Protein AF-A0A2V5UUD9-F1 (afdb_monomer)

Solvent-accessible surface area (backbone atoms only — not comparable to full-atom values): 7765 Å² total; per-residue (Å²): 144,68,79,70,64,67,64,52,54,58,53,52,50,52,50,50,50,51,51,50,49,52,50,49,50,51,52,44,56,72,36,99,51,18,66,53,59,73,68,48,59,92,61,60,70,68,54,58,55,48,51,50,45,51,51,64,23,70,75,28,73,69,25,36,53,48,32,57,68,30,91,57,44,55,66,52,57,68,30,68,61,49,42,54,48,62,72,29,66,66,55,44,49,33,59,75,68,65,37,58,74,58,50,72,68,32,65,71,50,48,54,43,62,67,30,68,71,50,44,56,51,54,72,70,46,59,61,67,60,32,46,50,61,21,67,53,131

Radius of gyration: 23.55 Å; Cα contacts (8 Å, |Δi|>4): 72; chains: 1; bounding box: 34×43×68 Å

Mean predicted aligned error: 14.69 Å

Secondary structure (DSSP, 8-state):
--SSHHHHHHHHHHHHHHHHHHHHHHHHHHSTTHHHHHH--SS-HHHHHHHHHHHHHHT-HHHHHHHHTSTTHHHHHTSHHHHHHHS-HHHHHHHHTT-HHHHHH-HHHHHHHT-HHHHHHHHHS-HHHHHHHHH--

Structure (mmCIF, N/CA/C/O backbone):
data_AF-A0A2V5UUD9-F1
#
_entry.id   AF-A0A2V5UUD9-F1
#
loop_
_atom_site.group_PDB
_atom_site.id
_atom_site.type_symbol
_atom_site.label_atom_id
_atom_site.label_alt_id
_atom_site.label_comp_id
_atom_site.label_asym_id
_atom_site.label_entity_id
_atom_site.label_seq_id
_atom_site.pdbx_PDB_ins_code
_atom_site.Cartn_x
_atom_site.Cartn_y
_atom_site.Cartn_z
_atom_site.occupancy
_atom_site.B_iso_or_equiv
_atom_site.auth_seq_id
_atom_site.auth_comp_id
_atom_site.auth_asym_id
_atom_site.auth_atom_id
_atom_site.pdbx_PDB_model_num
ATOM 1 N N . ASP A 1 1 ? -14.483 -19.198 51.954 1.00 47.72 1 ASP A N 1
ATOM 2 C CA . ASP A 1 1 ? -14.578 -17.732 51.851 1.00 47.72 1 ASP A CA 1
ATOM 3 C C . ASP A 1 1 ? -13.306 -17.096 51.256 1.00 47.72 1 ASP A C 1
ATOM 5 O O . ASP A 1 1 ? -12.640 -16.298 51.892 1.00 47.72 1 ASP A O 1
ATOM 9 N N . VAL A 1 2 ? -12.887 -17.499 50.045 1.00 45.41 2 VAL A N 1
ATOM 10 C CA . VAL A 1 2 ? -11.625 -16.998 49.427 1.00 45.41 2 VAL A CA 1
ATOM 11 C C . VAL A 1 2 ? -11.816 -16.565 47.966 1.00 45.41 2 VAL A C 1
ATOM 13 O O . VAL A 1 2 ? -11.040 -15.777 47.439 1.00 45.41 2 VAL A O 1
ATOM 16 N N . ARG A 1 3 ? -12.904 -16.994 47.310 1.00 43.34 3 ARG A N 1
ATOM 17 C CA . ARG A 1 3 ? -13.204 -16.645 45.909 1.00 43.34 3 ARG A CA 1
ATOM 18 C C . ARG A 1 3 ? -13.810 -15.250 45.717 1.00 43.34 3 ARG A C 1
ATOM 20 O O . ARG A 1 3 ? -13.819 -14.761 44.597 1.00 43.34 3 ARG A O 1
ATOM 27 N N . GLN A 1 4 ? -14.278 -14.600 46.782 1.00 45.84 4 GLN A N 1
ATOM 28 C CA . GLN A 1 4 ? -14.948 -13.297 46.687 1.00 45.84 4 GLN A CA 1
ATOM 29 C C . GLN A 1 4 ? -13.969 -12.108 46.737 1.00 45.84 4 GLN A C 1
ATOM 31 O O . GLN A 1 4 ? -14.280 -11.041 46.224 1.00 45.84 4 GLN A O 1
ATOM 36 N N . ARG A 1 5 ? -12.748 -12.299 47.263 1.00 45.50 5 ARG A N 1
ATOM 37 C CA . ARG A 1 5 ? -11.720 -11.240 47.346 1.00 45.50 5 ARG A CA 1
ATOM 38 C C . ARG A 1 5 ? -11.002 -10.945 46.022 1.00 45.50 5 ARG A C 1
ATOM 40 O O . ARG A 1 5 ? -10.507 -9.840 45.851 1.00 45.50 5 ARG A O 1
ATOM 47 N N . TYR A 1 6 ? -10.976 -11.885 45.075 1.00 43.62 6 TYR A N 1
ATOM 48 C CA . TYR A 1 6 ? -10.268 -11.706 43.796 1.00 43.62 6 TYR A CA 1
ATOM 49 C C . TYR A 1 6 ? -11.045 -10.879 42.757 1.00 43.62 6 TYR A C 1
ATOM 51 O O . TYR A 1 6 ? -10.433 -10.322 41.853 1.00 43.62 6 TYR A O 1
ATOM 59 N N . LEU A 1 7 ? -12.372 -10.767 42.889 1.00 44.75 7 LEU A N 1
ATOM 60 C CA . LEU A 1 7 ? -13.216 -9.993 41.966 1.00 44.75 7 LEU A CA 1
ATOM 61 C C . LEU A 1 7 ? -13.373 -8.521 42.389 1.00 44.75 7 LEU A C 1
ATOM 63 O O . LEU A 1 7 ? -13.603 -7.666 41.538 1.00 44.75 7 LEU A O 1
ATOM 67 N N . SER A 1 8 ? -13.207 -8.206 43.679 1.00 47.41 8 SER A N 1
ATOM 68 C CA . SER A 1 8 ? -13.219 -6.816 44.164 1.00 47.41 8 SER A CA 1
ATOM 69 C C . SER A 1 8 ? -11.925 -6.065 43.834 1.00 47.41 8 SER A C 1
ATOM 71 O O . SER A 1 8 ? -11.994 -4.893 43.472 1.00 47.41 8 SER A O 1
ATOM 73 N N . GLY A 1 9 ? -10.766 -6.738 43.867 1.00 51.31 9 GLY A N 1
ATOM 74 C CA . GLY A 1 9 ? -9.467 -6.107 43.597 1.00 51.31 9 GLY A CA 1
ATOM 75 C C . GLY A 1 9 ? -9.339 -5.537 42.180 1.00 51.31 9 GLY A C 1
ATOM 76 O O . GLY A 1 9 ? -8.910 -4.401 42.015 1.00 51.31 9 GLY A O 1
ATOM 77 N N . SER A 1 10 ? -9.808 -6.259 41.153 1.00 55.56 10 SER A N 1
ATOM 78 C CA . SER A 1 10 ? -9.714 -5.779 39.765 1.00 55.56 10 SER A CA 1
ATOM 79 C C . SER A 1 10 ? -10.666 -4.617 39.465 1.00 55.56 10 SER A C 1
ATOM 81 O O . SER A 1 10 ? -10.378 -3.789 38.601 1.00 55.56 10 SER A O 1
ATOM 83 N N . SER A 1 11 ? -11.811 -4.549 40.154 1.00 58.62 11 SER A N 1
ATOM 84 C CA . SER A 1 11 ? -12.787 -3.465 39.994 1.00 58.62 11 SER A CA 1
ATOM 85 C C . SER A 1 11 ? -12.321 -2.183 40.681 1.00 58.62 11 SER A C 1
ATOM 87 O O . SER A 1 11 ? -12.501 -1.100 40.127 1.00 58.62 11 SER A O 1
ATOM 89 N N . GLU A 1 12 ? -11.706 -2.290 41.860 1.00 62.62 12 GLU A N 1
ATOM 90 C CA . GLU A 1 12 ? -11.114 -1.150 42.568 1.00 62.62 12 GLU A CA 1
ATOM 91 C C . GLU A 1 12 ? -9.872 -0.617 41.844 1.00 62.62 12 GLU A C 1
ATOM 93 O O . GLU A 1 12 ? -9.734 0.596 41.695 1.00 62.62 12 GLU A O 1
ATOM 98 N N . GLU A 1 13 ? -9.026 -1.493 41.291 1.00 62.84 13 GLU A N 1
ATOM 99 C CA . GLU A 1 13 ? -7.901 -1.094 40.435 1.00 62.84 13 GLU A CA 1
ATOM 100 C C . GLU A 1 13 ? -8.373 -0.441 39.132 1.00 62.84 13 GLU A C 1
ATOM 102 O O . GLU A 1 13 ? -7.856 0.604 38.746 1.00 62.84 13 GLU A O 1
ATOM 107 N N . SER A 1 14 ? -9.404 -0.982 38.476 1.00 64.69 14 SER A N 1
ATOM 108 C CA . SER A 1 14 ? -9.984 -0.373 37.267 1.00 64.69 14 SER A CA 1
ATOM 109 C C . SER A 1 14 ? -10.627 0.986 37.558 1.00 64.69 14 SER A C 1
ATOM 111 O O . SER A 1 14 ? -10.504 1.915 36.758 1.00 64.69 14 SER A O 1
ATOM 113 N N . ALA A 1 15 ? -11.272 1.139 38.718 1.00 71.88 15 ALA A N 1
ATOM 114 C CA . ALA A 1 15 ? -11.804 2.420 39.174 1.00 71.88 15 ALA A CA 1
ATOM 115 C C . ALA A 1 15 ? -10.678 3.414 39.501 1.00 71.88 15 ALA A C 1
ATOM 117 O O . ALA A 1 15 ? -10.755 4.581 39.112 1.00 71.88 15 ALA A O 1
ATOM 118 N N . ALA A 1 16 ? -9.599 2.959 40.142 1.00 76.88 16 ALA A N 1
ATOM 119 C CA . ALA A 1 16 ? -8.416 3.768 40.419 1.00 76.88 16 ALA A CA 1
ATOM 120 C C . ALA A 1 16 ? -7.720 4.222 39.125 1.00 76.88 16 ALA A C 1
ATOM 122 O O . ALA A 1 16 ? -7.380 5.398 38.993 1.00 76.88 16 ALA A O 1
ATOM 123 N N . LEU A 1 17 ? -7.589 3.336 38.133 1.00 73.00 17 LEU A N 1
ATOM 124 C CA . LEU A 1 17 ? -7.090 3.663 36.795 1.00 73.00 17 LEU A CA 1
ATOM 125 C C . LEU A 1 17 ? -8.010 4.655 36.079 1.00 73.00 17 LEU A C 1
ATOM 127 O O . LEU A 1 17 ? -7.524 5.625 35.503 1.00 73.00 17 LEU A O 1
ATOM 131 N N . GLY A 1 18 ? -9.330 4.479 36.170 1.00 76.88 18 GLY A N 1
ATOM 132 C CA . GLY A 1 18 ? -10.309 5.427 35.633 1.00 76.88 18 GLY A CA 1
ATOM 133 C C . GLY A 1 18 ? -10.175 6.825 36.245 1.00 76.88 18 GLY A C 1
ATOM 134 O O . GLY A 1 18 ? -10.194 7.825 35.525 1.00 76.88 18 GLY A O 1
ATOM 135 N N . ILE A 1 19 ? -9.955 6.909 37.559 1.00 84.31 19 ILE A N 1
ATOM 136 C CA . ILE A 1 19 ? -9.731 8.175 38.273 1.00 84.31 19 ILE A CA 1
ATOM 137 C C . ILE A 1 19 ? -8.389 8.807 37.876 1.00 84.31 19 ILE A C 1
ATOM 139 O O . ILE A 1 19 ? -8.323 10.019 37.658 1.00 84.31 19 ILE A O 1
ATOM 143 N N . LEU A 1 20 ? -7.323 8.012 37.755 1.00 81.62 20 LEU A N 1
ATOM 144 C CA . LEU A 1 20 ? -6.008 8.485 37.314 1.00 81.62 20 LEU A CA 1
ATOM 145 C C . LEU A 1 20 ? -6.045 8.992 35.867 1.00 81.62 20 LEU A C 1
ATOM 147 O O . LEU A 1 20 ? -5.506 10.061 35.589 1.00 81.62 20 LEU A O 1
ATOM 151 N N . LEU A 1 21 ? -6.748 8.298 34.971 1.00 77.38 21 LEU A N 1
ATOM 152 C CA . LEU A 1 21 ? -6.961 8.720 33.584 1.00 77.38 21 LEU A CA 1
ATOM 153 C C . LEU A 1 21 ? -7.796 10.001 33.500 1.00 77.38 21 LEU A C 1
ATOM 155 O O . LEU A 1 21 ? -7.452 10.910 32.747 1.00 77.38 21 LEU A O 1
ATOM 159 N N . ALA A 1 22 ? -8.858 10.115 34.302 1.00 79.81 22 ALA A N 1
ATOM 160 C CA . ALA A 1 22 ? -9.670 11.328 34.366 1.00 79.81 22 ALA A CA 1
ATOM 161 C C . ALA A 1 22 ? -8.860 12.532 34.875 1.00 79.81 22 ALA A C 1
ATOM 163 O O . ALA A 1 22 ? -8.969 13.634 34.332 1.00 79.81 22 ALA A O 1
ATOM 164 N N . ARG A 1 23 ? -7.999 12.326 35.880 1.00 81.31 23 ARG A N 1
ATOM 165 C CA . ARG A 1 23 ? -7.081 13.359 36.384 1.00 81.31 23 ARG A CA 1
ATOM 166 C C . ARG A 1 23 ? -6.010 13.726 35.366 1.00 81.31 23 ARG A C 1
ATOM 168 O O . ARG A 1 23 ? -5.756 14.912 35.185 1.00 81.31 23 ARG A O 1
ATOM 175 N N . LEU A 1 24 ? -5.430 12.746 34.674 1.00 80.12 24 LEU A N 1
ATOM 176 C CA . LEU A 1 24 ? -4.450 12.981 33.615 1.00 80.12 24 LEU A CA 1
ATOM 177 C C . LEU A 1 24 ? -5.068 13.788 32.467 1.00 80.12 24 LEU A C 1
ATOM 179 O O . LEU A 1 24 ? -4.492 14.783 32.039 1.00 80.12 24 LEU A O 1
ATOM 183 N N . LYS A 1 25 ? -6.281 13.428 32.031 1.00 78.88 25 LYS A N 1
ATOM 184 C CA . LYS A 1 25 ? -7.036 14.181 31.023 1.00 78.88 25 LYS A CA 1
ATOM 185 C C . LYS A 1 25 ? -7.285 15.624 31.468 1.00 78.88 25 LYS A C 1
ATOM 187 O O . LYS A 1 25 ? -6.962 16.545 30.727 1.00 78.88 25 LYS A O 1
ATOM 192 N N . ASN A 1 26 ? -7.799 15.832 32.680 1.00 78.12 26 ASN A N 1
ATOM 193 C CA . ASN A 1 26 ? -8.032 17.180 33.209 1.00 78.12 26 ASN A CA 1
ATOM 194 C C . ASN A 1 26 ? -6.730 17.986 33.335 1.00 78.12 26 ASN A C 1
ATOM 196 O O . ASN A 1 26 ? -6.716 19.172 33.024 1.00 78.12 26 ASN A O 1
ATOM 200 N N . SER A 1 27 ? -5.627 17.351 33.736 1.00 76.50 27 SER A N 1
ATOM 201 C CA . SER A 1 27 ? -4.315 17.996 33.841 1.00 76.50 27 SER A CA 1
ATOM 202 C C . SER A 1 27 ? -3.765 18.422 32.478 1.00 76.50 27 SER A C 1
ATOM 204 O O . SER A 1 27 ? -3.221 19.520 32.362 1.00 76.50 27 SER A O 1
ATOM 206 N N . LEU A 1 28 ? -3.950 17.600 31.442 1.00 72.62 28 LEU A N 1
ATOM 207 C CA . LEU A 1 28 ? -3.556 17.941 30.077 1.00 72.62 28 LEU A CA 1
ATOM 208 C C . LEU A 1 28 ? -4.427 19.061 29.507 1.00 72.62 28 LEU A C 1
ATOM 210 O O . LEU A 1 28 ? -3.885 19.9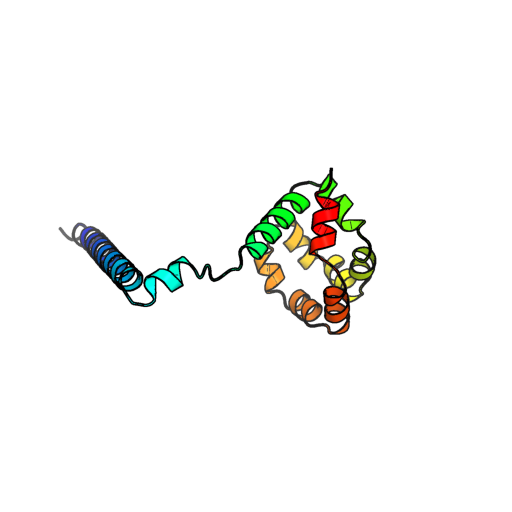93 28.929 1.00 72.62 28 LEU A O 1
ATOM 214 N N . GLU A 1 29 ? -5.748 19.013 29.701 1.00 69.38 29 GLU A N 1
ATOM 215 C CA . GLU A 1 29 ? -6.681 20.024 29.182 1.00 69.38 29 GLU A CA 1
ATOM 216 C C . GLU A 1 29 ? -6.537 21.401 29.853 1.00 69.38 29 GLU A C 1
ATOM 218 O O . GLU A 1 29 ? -6.751 22.419 29.194 1.00 69.38 29 GLU A O 1
ATOM 223 N N . LEU A 1 30 ? -6.160 21.437 31.136 1.00 72.12 30 LEU A N 1
ATOM 224 C CA . LEU A 1 30 ? -5.971 22.669 31.913 1.00 72.12 30 LEU A CA 1
ATOM 225 C C . LEU A 1 30 ? -4.545 23.239 31.827 1.00 72.12 30 LEU A C 1
ATOM 227 O O . LEU A 1 30 ? -4.325 24.391 32.201 1.00 72.12 30 LEU A O 1
ATOM 231 N N . GLY A 1 31 ? -3.573 22.458 31.345 1.00 67.69 31 GLY A N 1
ATOM 232 C CA . GLY A 1 31 ? -2.198 22.910 31.148 1.00 67.69 31 GLY A CA 1
ATOM 233 C C . GLY A 1 31 ? -2.042 23.864 29.951 1.00 67.69 31 GLY A C 1
ATOM 234 O O . GLY A 1 31 ? -2.883 23.882 29.050 1.00 67.69 31 GLY A O 1
ATOM 235 N N . PRO A 1 32 ? -0.932 24.622 29.864 1.00 63.00 32 PRO A N 1
ATOM 236 C CA . PRO A 1 32 ? -0.659 25.561 28.764 1.00 63.00 32 PRO A CA 1
ATOM 237 C C . PRO A 1 32 ? -0.607 24.901 27.370 1.00 63.00 32 PRO A C 1
ATOM 239 O O . PRO A 1 32 ? -0.705 25.588 26.358 1.00 63.00 32 PRO A O 1
ATOM 242 N N . PHE A 1 33 ? -0.523 23.567 27.316 1.00 58.59 33 PHE A N 1
ATOM 243 C CA . PHE A 1 33 ? -0.565 22.754 26.098 1.00 58.59 33 PHE A CA 1
ATOM 244 C C . PHE A 1 33 ? -1.935 22.101 25.824 1.00 58.59 33 PHE A C 1
ATOM 246 O O . PHE A 1 33 ? -2.110 21.488 24.776 1.00 58.59 33 PHE A O 1
ATOM 253 N N . GLY A 1 34 ? -2.937 22.241 26.699 1.00 55.88 34 GLY A N 1
ATOM 254 C CA . GLY A 1 34 ? -4.231 21.553 26.570 1.00 55.88 34 GLY A CA 1
ATOM 255 C C . GLY A 1 34 ? -5.064 21.964 25.362 1.00 55.88 34 GLY A C 1
ATOM 256 O O . GLY A 1 34 ? -5.716 21.130 24.731 1.00 55.88 34 GLY A O 1
ATOM 257 N N . LYS A 1 35 ? -4.979 23.241 24.968 1.00 55.44 35 LYS A N 1
ATOM 258 C CA . LYS A 1 35 ? -5.554 23.725 23.702 1.00 55.44 35 LYS A CA 1
ATOM 259 C C . LYS A 1 35 ? -4.737 23.278 22.485 1.00 55.44 35 LYS A C 1
ATOM 261 O O . LYS A 1 35 ? -5.326 23.032 21.440 1.00 55.44 35 LYS A O 1
ATOM 266 N N . ALA A 1 36 ? -3.420 23.115 22.633 1.00 55.97 36 ALA A N 1
ATOM 267 C CA . ALA A 1 36 ? -2.536 22.651 21.565 1.00 55.97 36 ALA A CA 1
ATOM 268 C C . ALA A 1 36 ? -2.707 21.149 21.282 1.00 55.97 36 ALA A C 1
ATOM 270 O O . ALA A 1 36 ? -2.712 20.765 20.125 1.00 55.97 36 ALA A O 1
ATOM 271 N N . VAL A 1 37 ? -2.941 20.310 22.299 1.00 53.59 37 VAL A N 1
ATOM 272 C CA . VAL A 1 37 ? -3.179 18.861 22.127 1.00 53.59 37 VAL A CA 1
ATOM 273 C C . VAL A 1 37 ? -4.563 18.565 21.528 1.00 53.59 37 VAL A C 1
ATOM 275 O O . VAL A 1 37 ? -4.692 17.631 20.749 1.00 53.59 37 VAL A O 1
ATOM 278 N N . LYS A 1 38 ? -5.598 19.371 21.826 1.00 52.25 38 LYS A N 1
ATOM 279 C CA . LYS A 1 38 ? -6.917 19.252 21.162 1.00 52.25 38 LYS A CA 1
ATOM 280 C C . LYS A 1 38 ? -6.929 19.777 19.718 1.00 52.25 38 LYS A C 1
ATOM 282 O O . LYS A 1 38 ? -7.775 19.349 18.943 1.00 52.25 38 LYS A O 1
ATOM 287 N N . GLN A 1 39 ? -6.045 20.718 19.372 1.00 52.69 39 GLN A N 1
ATOM 288 C CA . GLN A 1 39 ? -5.909 21.257 18.008 1.00 52.69 39 GLN A CA 1
ATOM 289 C C . GLN A 1 39 ? -4.898 20.495 17.152 1.00 52.69 39 GLN A C 1
ATOM 291 O O . GLN A 1 39 ? -5.020 20.481 15.930 1.00 52.69 39 GLN A O 1
ATOM 296 N N . ALA A 1 40 ? -3.914 19.856 17.775 1.00 46.97 40 ALA A N 1
ATOM 297 C CA . ALA A 1 40 ? -3.012 18.941 17.112 1.00 46.97 40 ALA A CA 1
ATOM 298 C C . ALA A 1 40 ? -3.682 17.569 17.051 1.00 46.97 40 ALA A C 1
ATOM 300 O O . ALA A 1 40 ? -3.313 16.657 17.787 1.00 46.97 40 ALA A O 1
ATOM 301 N N . ASP A 1 41 ? -4.668 17.419 16.163 1.00 51.66 41 ASP A N 1
ATOM 302 C CA . ASP A 1 41 ? -4.861 16.105 15.558 1.00 51.66 41 ASP A CA 1
ATOM 303 C C . ASP A 1 41 ? -3.479 15.694 15.015 1.00 51.66 41 ASP A C 1
ATOM 305 O O . ASP A 1 41 ? -2.932 16.407 14.163 1.00 51.66 41 ASP A O 1
ATOM 309 N N . PRO A 1 42 ? -2.835 14.643 15.563 1.00 61.03 42 PRO A N 1
ATOM 310 C CA . PRO A 1 42 ? -1.485 14.258 15.149 1.00 61.03 42 PRO A CA 1
ATOM 311 C C . PRO A 1 42 ? -1.456 13.850 13.673 1.00 61.03 42 PRO A C 1
ATOM 313 O O . PRO A 1 42 ? -0.388 13.756 13.068 1.00 61.03 42 PRO A O 1
ATOM 316 N N . VAL A 1 43 ? -2.635 13.617 13.097 1.00 60.62 43 VAL A N 1
ATOM 317 C CA . VAL A 1 43 ? -2.844 13.279 11.708 1.00 60.62 43 VAL A CA 1
ATOM 318 C C . VAL A 1 43 ? -3.514 14.470 11.007 1.00 60.62 43 VAL A C 1
ATOM 320 O O . VAL A 1 43 ? -4.612 14.875 11.376 1.00 60.62 43 VAL A O 1
ATOM 323 N N . PRO A 1 44 ? -2.902 15.044 9.956 1.00 72.56 44 PRO A N 1
ATOM 324 C CA . PRO A 1 44 ? -3.518 16.133 9.204 1.00 72.56 44 PRO A CA 1
ATOM 325 C C . PRO A 1 44 ? -4.898 15.730 8.643 1.00 72.56 44 PRO A C 1
ATOM 327 O O . PRO A 1 44 ? -5.010 14.615 8.125 1.00 72.56 44 PRO A O 1
ATOM 330 N N . PRO A 1 45 ? -5.906 16.628 8.607 1.00 71.75 45 PRO A N 1
ATOM 331 C CA . PRO A 1 45 ? -7.259 16.337 8.101 1.00 71.75 45 PRO A CA 1
ATOM 332 C C . PRO A 1 45 ? -7.285 15.707 6.699 1.00 71.75 45 PRO A C 1
ATOM 334 O O . PRO A 1 45 ? -8.040 14.775 6.432 1.00 71.75 45 PRO A O 1
ATOM 337 N N . LYS A 1 46 ? -6.369 16.145 5.824 1.00 74.44 46 LYS A N 1
ATOM 338 C CA . LYS A 1 46 ? -6.170 15.601 4.468 1.00 74.44 46 LYS A CA 1
ATOM 339 C C . LYS A 1 46 ? -5.900 14.091 4.445 1.00 74.44 46 LYS A C 1
ATOM 341 O O . LYS A 1 46 ? -6.172 13.430 3.444 1.00 74.44 46 LYS A O 1
ATOM 346 N N . THR A 1 47 ? -5.345 13.539 5.520 1.00 75.12 47 THR A N 1
ATOM 347 C CA . THR A 1 47 ? -5.069 12.103 5.642 1.00 75.12 47 THR A CA 1
ATOM 348 C C . THR A 1 47 ? -6.367 11.318 5.795 1.00 75.12 47 THR A C 1
ATOM 350 O O . THR A 1 47 ? -6.534 10.312 5.112 1.00 75.12 47 THR A O 1
ATOM 353 N N . TYR A 1 48 ? -7.313 11.798 6.610 1.00 72.44 48 TYR A N 1
ATOM 354 C CA . TYR A 1 48 ? -8.629 11.168 6.762 1.00 72.44 48 TYR A CA 1
ATOM 355 C C . TYR A 1 48 ? -9.432 11.233 5.464 1.00 72.44 48 TYR A C 1
ATOM 357 O O 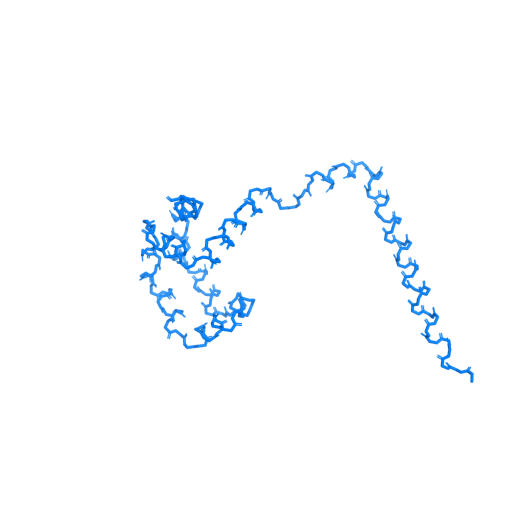. TYR A 1 48 ? -9.974 10.217 5.045 1.00 72.44 48 TYR A O 1
ATOM 365 N N . GLU A 1 49 ? -9.420 12.376 4.771 1.00 77.81 49 GLU A N 1
ATOM 366 C CA . GLU A 1 49 ? -10.047 12.503 3.445 1.00 77.81 49 GLU A CA 1
ATOM 367 C C . GLU A 1 49 ? -9.436 11.526 2.430 1.00 77.81 49 GLU A C 1
ATOM 369 O O . GLU A 1 49 ? -10.140 10.911 1.630 1.00 77.81 49 GLU A O 1
ATOM 374 N N . THR A 1 50 ? -8.111 11.353 2.459 1.00 79.62 50 THR A N 1
ATOM 375 C CA . THR A 1 50 ? -7.428 10.400 1.575 1.00 79.62 50 THR A CA 1
ATOM 376 C C . THR A 1 50 ? -7.820 8.963 1.920 1.00 79.62 50 THR A C 1
ATOM 378 O O . THR A 1 50 ? -8.128 8.191 1.015 1.00 79.62 50 THR A O 1
ATOM 381 N N . LEU A 1 51 ? -7.875 8.606 3.206 1.00 80.69 51 LEU A N 1
ATOM 382 C CA . LEU A 1 51 ? -8.320 7.285 3.662 1.00 80.69 51 LEU A CA 1
ATOM 383 C C . LEU A 1 51 ? -9.780 7.008 3.287 1.00 80.69 51 LEU A C 1
ATOM 385 O O . LEU A 1 51 ? -10.089 5.909 2.831 1.00 80.69 51 LEU A O 1
ATOM 389 N N . GLU A 1 52 ? -10.663 7.999 3.414 1.00 81.50 52 GLU A N 1
ATOM 390 C CA . GLU A 1 52 ? -12.062 7.899 2.995 1.00 81.50 52 GLU A CA 1
ATOM 391 C C . GLU A 1 52 ? -12.174 7.662 1.485 1.00 81.50 52 GLU A C 1
ATOM 393 O O . GLU A 1 52 ? -12.893 6.761 1.049 1.00 81.50 52 GLU A O 1
ATOM 398 N N . LYS A 1 53 ? -11.414 8.404 0.670 1.00 80.50 53 LYS A N 1
ATOM 399 C CA . LYS A 1 53 ? -11.375 8.205 -0.788 1.00 80.50 53 LYS A CA 1
ATOM 400 C C . LYS A 1 53 ? -10.838 6.829 -1.160 1.00 80.50 53 LYS A C 1
ATOM 402 O O . LYS A 1 53 ? -11.433 6.159 -2.001 1.00 80.50 53 LYS A O 1
ATOM 407 N N . VAL A 1 54 ? -9.756 6.382 -0.523 1.00 84.00 54 VAL A N 1
ATOM 408 C CA . VAL A 1 54 ? -9.207 5.028 -0.702 1.00 84.00 54 VAL A CA 1
ATOM 409 C C . VAL A 1 54 ? -10.284 3.992 -0.379 1.00 84.00 54 VAL A C 1
ATOM 411 O O . VAL A 1 54 ? -10.610 3.163 -1.230 1.00 84.00 54 VAL A O 1
ATOM 414 N N . ALA A 1 55 ? -10.915 4.081 0.793 1.00 80.50 55 ALA A N 1
ATOM 415 C CA . ALA A 1 55 ? -11.991 3.176 1.182 1.00 80.50 55 ALA A CA 1
ATOM 416 C C . ALA A 1 55 ? -13.154 3.206 0.174 1.00 80.50 55 ALA A C 1
ATOM 418 O O . ALA A 1 55 ? -13.629 2.154 -0.253 1.00 80.50 55 ALA A O 1
ATOM 419 N N . GLY A 1 56 ? -13.577 4.390 -0.271 1.00 79.62 56 GLY A N 1
ATOM 420 C CA . GLY A 1 56 ? -14.673 4.573 -1.223 1.00 79.62 56 GLY A CA 1
ATOM 421 C C . GLY A 1 56 ? -14.383 4.073 -2.643 1.00 79.62 56 GLY A C 1
ATOM 422 O O . GLY A 1 56 ? -15.315 3.664 -3.345 1.00 79.62 56 GLY A O 1
ATOM 423 N N . VAL A 1 57 ? -13.118 4.089 -3.074 1.00 81.25 57 VAL A N 1
ATOM 424 C CA . VAL A 1 57 ? -12.669 3.535 -4.360 1.00 81.25 57 VAL A CA 1
ATOM 425 C C . VAL A 1 57 ? -12.587 2.015 -4.285 1.00 81.25 57 VAL A C 1
ATOM 427 O O . VAL A 1 57 ? -13.204 1.335 -5.103 1.00 81.25 57 VAL A O 1
ATOM 430 N N . PHE A 1 58 ? -11.883 1.471 -3.290 1.00 79.31 58 PHE A N 1
ATOM 431 C CA . PHE A 1 58 ? -11.631 0.029 -3.200 1.00 79.31 58 PHE A CA 1
ATOM 432 C C . PHE A 1 58 ? -12.831 -0.781 -2.689 1.00 79.31 58 PHE A C 1
ATOM 434 O O . PHE A 1 58 ? -12.896 -1.982 -2.932 1.00 79.31 58 PHE A O 1
ATOM 441 N N . SER A 1 59 ? -13.832 -0.138 -2.078 1.00 79.88 59 SER A N 1
ATOM 442 C CA . SER A 1 59 ? -15.111 -0.787 -1.738 1.00 79.88 59 SER A CA 1
ATOM 443 C C . SER A 1 59 ? -16.065 -0.930 -2.933 1.00 79.88 59 SER A C 1
ATOM 445 O O . SER A 1 59 ? -17.114 -1.558 -2.807 1.00 79.88 59 SER A O 1
ATOM 447 N N . SER A 1 60 ? -15.742 -0.352 -4.100 1.00 82.44 60 SER A N 1
ATOM 448 C CA . SER A 1 60 ? -16.561 -0.436 -5.314 1.00 82.44 60 SER A CA 1
ATOM 449 C C . SER A 1 60 ? -15.751 -1.016 -6.476 1.00 82.44 60 SER A C 1
ATOM 451 O O . SER A 1 60 ? -14.855 -0.337 -6.979 1.00 82.44 60 SER A O 1
ATOM 453 N N . PRO A 1 61 ? -16.105 -2.206 -7.000 1.00 80.44 61 PRO A N 1
ATOM 454 C CA . PRO A 1 61 ? -15.400 -2.800 -8.137 1.00 80.44 61 PRO A CA 1
ATOM 455 C C . PRO A 1 61 ? -15.304 -1.860 -9.348 1.00 80.44 61 PRO A C 1
ATOM 457 O O . PRO A 1 61 ? -14.263 -1.786 -9.994 1.00 80.44 61 PRO A O 1
ATOM 460 N N . LYS A 1 62 ? -16.358 -1.073 -9.616 1.00 85.06 62 LYS A N 1
ATOM 461 C CA . LYS A 1 62 ? -16.389 -0.090 -10.711 1.00 85.06 62 LYS A CA 1
ATOM 462 C C . LYS A 1 62 ? -15.381 1.046 -10.503 1.00 85.06 62 LYS A C 1
ATOM 464 O O . LYS A 1 62 ? -14.682 1.422 -11.441 1.00 85.06 62 LYS A O 1
ATOM 469 N N . ARG A 1 63 ? -15.298 1.602 -9.289 1.00 83.88 63 ARG A N 1
ATOM 470 C CA . ARG A 1 63 ? -14.355 2.692 -8.980 1.00 83.88 63 ARG A CA 1
ATOM 471 C C . ARG A 1 63 ? -12.922 2.183 -8.907 1.00 83.88 63 ARG A C 1
ATOM 473 O O . ARG A 1 63 ? -12.033 2.847 -9.423 1.00 83.88 63 ARG A O 1
ATOM 480 N N . ALA A 1 64 ? -12.710 0.990 -8.357 1.00 82.88 64 ALA A N 1
ATOM 481 C CA . ALA A 1 64 ? -11.414 0.325 -8.366 1.00 82.88 64 ALA A CA 1
ATOM 482 C C . ALA A 1 64 ? -10.913 0.084 -9.801 1.00 82.88 64 ALA A C 1
ATOM 484 O O . ALA A 1 64 ? -9.774 0.412 -10.112 1.00 82.88 64 ALA A O 1
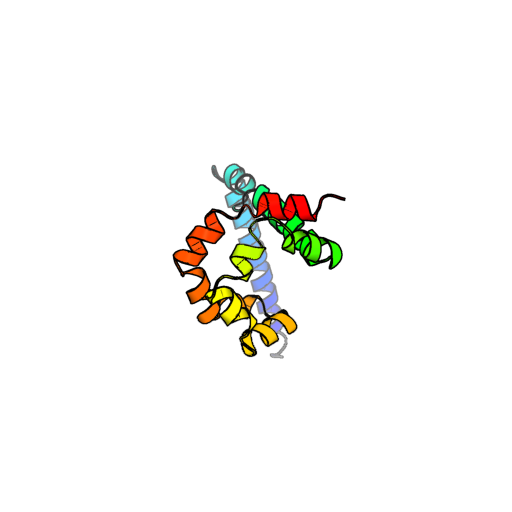ATOM 485 N N . GLN A 1 65 ? -11.767 -0.397 -10.712 1.00 82.31 65 GLN A N 1
ATOM 486 C CA . GLN A 1 65 ? -11.393 -0.526 -12.126 1.00 82.31 65 GLN A CA 1
ATOM 487 C C . GLN A 1 65 ? -11.055 0.831 -12.755 1.00 82.31 65 GLN A C 1
ATOM 489 O O . GLN A 1 65 ? -10.025 0.955 -13.411 1.00 82.31 65 GLN A O 1
ATOM 494 N N . LYS A 1 66 ? -11.862 1.872 -12.504 1.00 84.62 66 LYS A N 1
ATOM 495 C CA . LYS A 1 66 ? -11.582 3.235 -12.988 1.00 84.62 66 LYS A CA 1
ATOM 496 C C . LYS A 1 66 ? -10.244 3.769 -12.453 1.00 84.62 66 LYS A C 1
ATOM 498 O O . LYS A 1 66 ? -9.472 4.340 -13.216 1.00 84.62 66 LYS A O 1
ATOM 503 N N . PHE A 1 67 ? -9.920 3.515 -11.187 1.00 85.62 67 PHE A N 1
ATOM 504 C CA . PHE A 1 67 ? -8.623 3.854 -10.593 1.00 85.62 67 PHE A CA 1
ATOM 505 C C . PHE A 1 67 ? -7.451 3.206 -11.343 1.00 85.62 67 PHE A C 1
ATOM 507 O O . PHE A 1 67 ? -6.475 3.880 -11.659 1.00 85.62 67 PHE A O 1
ATOM 514 N N . LEU A 1 68 ? -7.566 1.924 -11.700 1.00 80.94 68 LEU A N 1
ATOM 515 C CA . LEU A 1 68 ? -6.517 1.198 -12.429 1.00 80.94 68 LEU A CA 1
ATOM 516 C C . LEU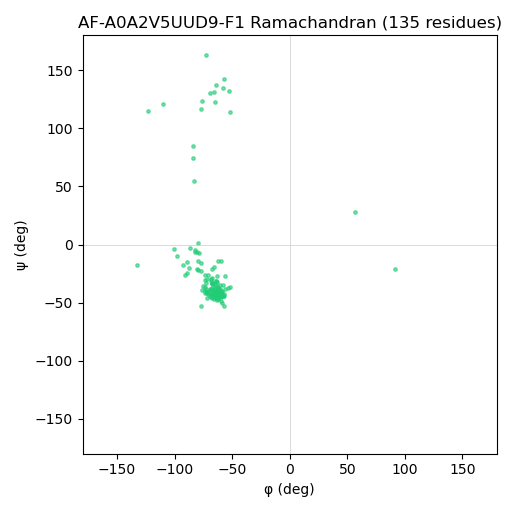 A 1 68 ? -6.306 1.703 -13.863 1.00 80.94 68 LEU A C 1
ATOM 518 O O . LEU A 1 68 ? -5.241 1.487 -14.436 1.00 80.94 68 LEU A O 1
ATOM 522 N N . THR A 1 69 ? -7.292 2.390 -14.443 1.00 83.94 69 THR A N 1
ATOM 523 C CA . THR A 1 69 ? -7.155 3.019 -15.767 1.00 83.94 69 THR A CA 1
ATOM 524 C C . THR A 1 69 ? -6.466 4.385 -15.731 1.00 83.94 69 THR A C 1
ATOM 526 O O . THR A 1 69 ? -6.180 4.945 -16.789 1.00 83.94 69 THR A O 1
ATOM 529 N N . PHE A 1 70 ? -6.184 4.935 -14.543 1.00 83.88 70 PHE A N 1
ATOM 530 C CA . PHE A 1 70 ? -5.537 6.238 -14.419 1.00 83.88 70 PHE A CA 1
ATOM 531 C C . PHE A 1 70 ? -4.113 6.217 -15.017 1.00 83.88 70 PHE A C 1
ATOM 533 O O . PHE A 1 70 ? -3.357 5.267 -14.772 1.00 83.88 70 PHE A O 1
ATOM 540 N N . PRO A 1 71 ? -3.706 7.252 -15.780 1.00 76.19 71 PRO A N 1
ATOM 541 C CA . PRO A 1 71 ? -2.353 7.349 -16.324 1.00 76.19 71 PRO A CA 1
ATOM 542 C C . PRO A 1 71 ? -1.286 7.191 -15.231 1.00 76.19 71 PRO A C 1
ATOM 544 O O . PRO A 1 71 ? -1.375 7.798 -14.168 1.00 76.19 71 PRO A O 1
ATOM 547 N N . GLY A 1 72 ? -0.285 6.344 -15.469 1.00 76.25 72 GLY A N 1
ATOM 548 C CA . GLY A 1 72 ? 0.746 6.002 -14.481 1.00 76.25 72 GLY A CA 1
ATOM 549 C C . GLY A 1 72 ? 0.429 4.778 -13.610 1.00 76.25 72 GLY A C 1
ATOM 550 O O . GLY A 1 72 ? 1.361 4.124 -13.146 1.00 76.25 72 GLY A O 1
ATOM 551 N N . ALA A 1 73 ? -0.840 4.371 -13.461 1.00 75.12 73 ALA A N 1
ATOM 552 C CA . ALA A 1 73 ? -1.175 3.116 -12.772 1.00 75.12 73 ALA A CA 1
ATOM 553 C C . ALA A 1 73 ? -0.646 1.899 -13.551 1.00 75.12 73 ALA A C 1
ATOM 555 O O . ALA A 1 73 ? -0.121 0.951 -12.966 1.00 75.12 73 ALA A O 1
ATOM 556 N N . ARG A 1 74 ? -0.700 1.972 -14.887 1.00 71.56 74 ARG A N 1
ATOM 557 C CA . ARG A 1 74 ? -0.133 0.960 -15.783 1.00 71.56 74 ARG A CA 1
ATOM 558 C C . ARG A 1 74 ? 1.385 0.831 -15.629 1.00 71.56 74 ARG A C 1
ATOM 560 O O . ARG A 1 74 ? 1.884 -0.272 -15.444 1.00 71.56 74 ARG A O 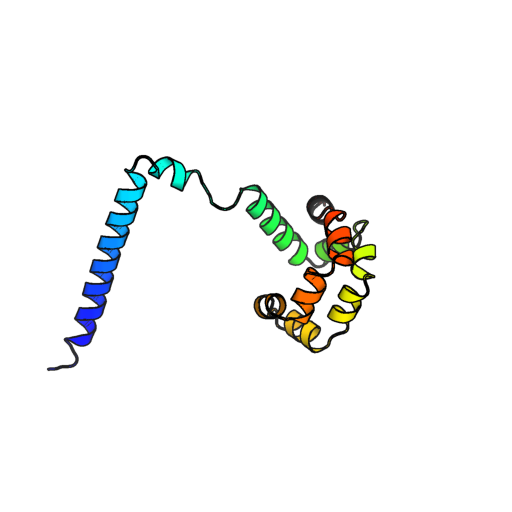1
ATOM 567 N N . GLU A 1 75 ? 2.096 1.954 -15.602 1.00 74.62 75 GLU A N 1
ATOM 568 C CA . GLU A 1 75 ? 3.560 1.995 -15.462 1.00 74.62 75 GLU A CA 1
ATOM 569 C C . GLU A 1 75 ? 4.049 1.438 -14.116 1.00 74.62 75 GLU A C 1
ATOM 571 O O . GLU A 1 75 ? 5.134 0.856 -14.032 1.00 74.62 75 GLU A O 1
ATOM 576 N N . LEU A 1 76 ? 3.246 1.600 -13.057 1.00 78.19 76 LEU A N 1
ATOM 577 C CA . LEU A 1 76 ? 3.481 0.949 -11.769 1.00 78.19 76 LEU A CA 1
ATOM 578 C C . LEU A 1 76 ? 3.189 -0.553 -11.853 1.00 78.19 76 LEU A C 1
ATOM 580 O O . LEU A 1 76 ? 4.007 -1.357 -11.417 1.00 78.19 76 LEU A O 1
ATOM 584 N N . SER A 1 77 ? 2.065 -0.944 -12.458 1.00 74.69 77 SER A N 1
ATOM 585 C CA . SER A 1 77 ? 1.677 -2.356 -12.578 1.00 74.69 77 SER A CA 1
ATOM 586 C C . SER A 1 77 ? 2.651 -3.202 -13.406 1.00 74.69 77 SER A C 1
ATOM 588 O O . SER A 1 77 ? 2.771 -4.402 -13.177 1.00 74.69 77 SER A O 1
ATOM 590 N N . GLU A 1 78 ? 3.366 -2.576 -14.340 1.00 81.38 78 GLU A N 1
ATOM 591 C CA . GLU A 1 78 ? 4.376 -3.208 -15.194 1.00 81.38 78 GLU A CA 1
ATOM 592 C C . GLU A 1 78 ? 5.770 -3.233 -14.534 1.00 81.38 78 GLU A C 1
ATOM 594 O O . GLU A 1 78 ? 6.716 -3.787 -15.094 1.00 81.38 78 GLU A O 1
ATOM 599 N N . HIS A 1 79 ? 5.936 -2.650 -13.339 1.00 82.44 79 HIS A N 1
ATOM 600 C CA . HIS A 1 79 ? 7.217 -2.678 -12.638 1.00 82.44 79 HIS A CA 1
ATOM 601 C C . HIS A 1 79 ? 7.578 -4.118 -12.237 1.00 82.44 79 HIS A C 1
ATOM 603 O O . HIS A 1 79 ? 6.763 -4.780 -11.591 1.00 82.44 79 HIS A O 1
ATOM 609 N N . PRO A 1 80 ? 8.808 -4.601 -12.502 1.00 84.00 80 PRO A N 1
ATOM 610 C CA . PRO A 1 80 ? 9.178 -6.001 -12.273 1.00 84.00 80 PRO A CA 1
ATOM 611 C C . PRO A 1 80 ? 8.980 -6.448 -10.820 1.00 84.00 80 PRO A C 1
ATOM 613 O O . PRO A 1 80 ? 8.561 -7.572 -10.579 1.00 84.00 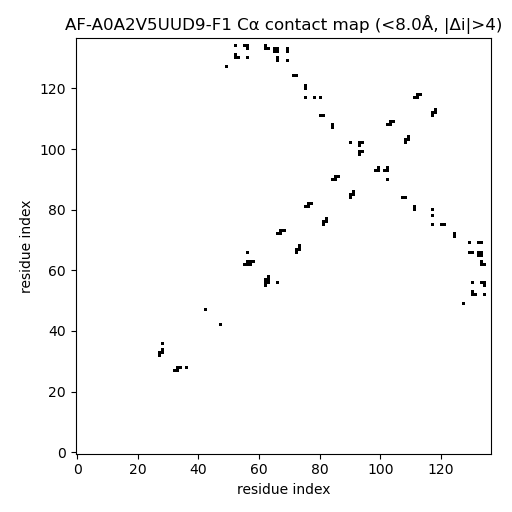80 PRO A O 1
ATOM 616 N N . LYS A 1 81 ? 9.208 -5.560 -9.844 1.00 85.00 81 LYS A N 1
ATOM 617 C CA . LYS A 1 81 ? 8.934 -5.842 -8.422 1.00 85.00 81 LYS A CA 1
ATOM 618 C C . LYS A 1 81 ? 7.441 -5.980 -8.109 1.00 85.00 81 LYS A C 1
ATOM 620 O O . LYS A 1 81 ? 7.081 -6.827 -7.308 1.00 85.00 81 LYS A O 1
ATOM 625 N N . ILE A 1 82 ? 6.576 -5.182 -8.740 1.00 84.19 82 ILE A N 1
ATOM 626 C CA . ILE A 1 82 ? 5.122 -5.296 -8.552 1.00 84.19 82 ILE A CA 1
ATOM 627 C C . ILE A 1 82 ? 4.603 -6.565 -9.230 1.00 84.19 82 ILE A C 1
ATOM 629 O O . ILE A 1 82 ? 3.793 -7.276 -8.644 1.00 84.19 82 ILE A O 1
ATOM 633 N N . VAL A 1 83 ? 5.110 -6.883 -10.423 1.00 85.38 83 VAL A N 1
ATOM 634 C CA . VAL A 1 83 ? 4.801 -8.136 -11.125 1.00 85.38 83 VAL A CA 1
ATOM 635 C C . VAL A 1 83 ? 5.225 -9.341 -10.284 1.00 85.38 83 VAL A C 1
ATOM 637 O O . VAL A 1 83 ? 4.400 -10.208 -10.032 1.00 85.38 83 VAL A O 1
ATOM 640 N N . ALA A 1 84 ? 6.454 -9.347 -9.759 1.00 87.44 84 ALA A N 1
ATOM 641 C CA . ALA A 1 84 ? 6.950 -10.427 -8.907 1.00 87.44 84 ALA A CA 1
ATOM 642 C C . ALA A 1 84 ? 6.091 -10.638 -7.650 1.00 87.44 84 ALA A C 1
ATOM 644 O O . ALA A 1 84 ? 5.822 -11.773 -7.287 1.00 87.44 84 ALA A O 1
ATOM 645 N N . LEU A 1 85 ? 5.629 -9.558 -7.011 1.00 87.38 85 LEU A N 1
ATOM 646 C CA . LEU A 1 85 ? 4.737 -9.647 -5.851 1.00 87.38 85 LEU A CA 1
ATOM 647 C C . LEU A 1 85 ? 3.338 -10.145 -6.211 1.00 87.38 85 LEU A C 1
ATOM 649 O O . LEU A 1 85 ? 2.730 -10.878 -5.441 1.00 87.38 85 LEU A O 1
ATOM 653 N N . ARG A 1 86 ? 2.804 -9.732 -7.362 1.00 84.38 86 ARG A N 1
ATOM 654 C CA . ARG A 1 86 ? 1.488 -10.183 -7.831 1.00 84.38 86 ARG A CA 1
ATOM 655 C C . ARG A 1 86 ? 1.506 -11.661 -8.207 1.00 84.38 86 ARG A C 1
ATOM 657 O O . ARG A 1 86 ? 0.526 -12.354 -7.971 1.00 84.38 86 ARG A O 1
ATOM 664 N N . ASP A 1 87 ? 2.595 -12.112 -8.812 1.00 88.19 87 ASP A N 1
ATOM 665 C CA . ASP A 1 87 ? 2.741 -13.488 -9.275 1.00 88.19 87 ASP A CA 1
ATOM 666 C C . ASP A 1 87 ? 3.176 -14.431 -8.127 1.00 88.19 87 ASP A C 1
ATOM 668 O O . ASP A 1 87 ? 3.223 -15.648 -8.303 1.00 88.19 87 ASP A O 1
ATOM 672 N N . ASP A 1 88 ? 3.452 -13.886 -6.935 1.00 90.69 88 ASP A N 1
ATOM 673 C CA . ASP A 1 88 ? 3.756 -14.648 -5.727 1.00 90.69 88 ASP A CA 1
ATOM 674 C C . ASP A 1 88 ? 2.467 -15.259 -5.124 1.00 90.69 88 ASP A C 1
ATOM 676 O O . ASP A 1 88 ? 1.504 -14.533 -4.820 1.00 90.69 88 ASP A O 1
ATOM 680 N N . PRO A 1 89 ? 2.417 -16.593 -4.944 1.00 88.25 89 PRO A N 1
ATOM 681 C CA . PRO A 1 89 ? 1.227 -17.279 -4.455 1.00 88.25 89 PRO A CA 1
ATOM 682 C C . PRO A 1 89 ? 0.901 -16.948 -2.993 1.00 88.25 89 PRO A C 1
ATOM 684 O O . PRO A 1 89 ? -0.277 -16.855 -2.652 1.00 88.25 89 PRO A O 1
ATOM 687 N N . GLU A 1 90 ? 1.901 -16.717 -2.139 1.00 90.06 90 GLU A N 1
ATOM 688 C CA . GLU A 1 90 ? 1.681 -16.401 -0.721 1.00 90.06 90 GLU A CA 1
ATOM 689 C C . GLU A 1 90 ? 1.161 -14.974 -0.551 1.00 90.06 90 GLU A C 1
ATOM 691 O O . GLU A 1 90 ? 0.255 -14.719 0.244 1.00 90.06 90 GLU A O 1
ATOM 696 N N . ILE A 1 91 ? 1.696 -14.033 -1.333 1.00 89.25 91 ILE A N 1
ATOM 697 C CA . ILE A 1 91 ? 1.188 -12.657 -1.378 1.00 89.25 91 ILE A CA 1
ATOM 698 C C . ILE A 1 91 ? -0.257 -12.650 -1.882 1.00 89.25 91 ILE A C 1
ATOM 700 O O . ILE A 1 91 ? -1.125 -12.026 -1.267 1.00 89.25 91 ILE A O 1
ATOM 704 N N . SER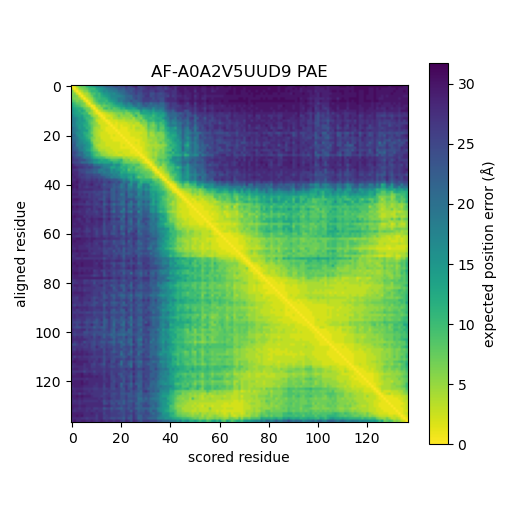 A 1 92 ? -0.539 -1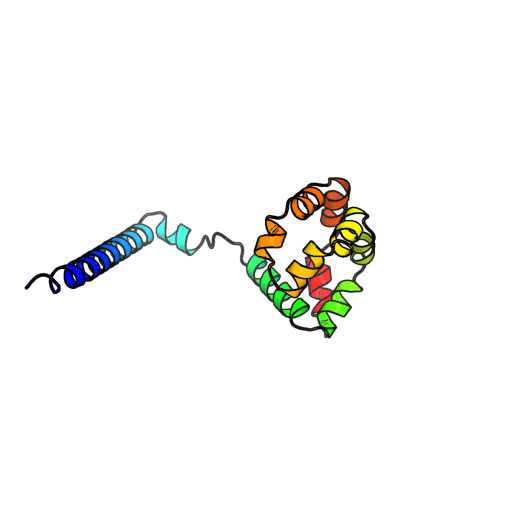3.387 -2.958 1.00 86.50 92 SER A N 1
ATOM 705 C CA . SER A 1 92 ? -1.894 -13.536 -3.501 1.00 86.50 92 SER A CA 1
ATOM 706 C C . SER A 1 92 ? -2.866 -14.131 -2.482 1.00 86.50 92 SER A C 1
ATOM 708 O O . SER A 1 92 ? -3.986 -13.634 -2.330 1.00 86.50 92 SER A O 1
ATOM 710 N N . GLU A 1 93 ? -2.438 -15.151 -1.737 1.00 89.44 93 GLU A N 1
ATOM 711 C CA . GLU A 1 93 ? -3.227 -15.754 -0.664 1.00 89.44 93 GLU A CA 1
ATOM 712 C C . GLU A 1 93 ? -3.494 -14.755 0.470 1.00 89.44 93 GLU A C 1
ATOM 714 O O . GLU A 1 93 ? -4.640 -14.597 0.900 1.00 89.44 93 GLU A O 1
ATOM 719 N N . MET A 1 94 ? -2.476 -14.021 0.921 1.00 86.56 94 MET A N 1
ATOM 720 C CA . MET A 1 94 ? -2.637 -13.002 1.959 1.00 86.56 94 MET A CA 1
ATOM 721 C C . MET A 1 94 ? -3.586 -11.875 1.524 1.00 86.56 94 MET A C 1
ATOM 723 O O . MET A 1 94 ? -4.404 -11.421 2.330 1.00 86.56 94 MET A O 1
ATOM 727 N N . ILE A 1 95 ? -3.542 -11.453 0.254 1.00 86.06 95 ILE A N 1
ATOM 728 C CA . ILE A 1 95 ? -4.499 -10.488 -0.314 1.00 86.06 95 ILE A CA 1
ATOM 729 C C . ILE A 1 95 ? -5.916 -11.074 -0.298 1.00 86.06 95 ILE A C 1
ATOM 731 O O . ILE A 1 95 ? -6.848 -10.410 0.165 1.00 86.06 95 ILE A O 1
ATOM 735 N N . ALA A 1 96 ? -6.087 -12.317 -0.758 1.00 85.62 96 ALA A N 1
ATOM 736 C CA . ALA A 1 96 ? -7.384 -12.995 -0.785 1.00 85.62 96 ALA A CA 1
ATOM 737 C C . ALA A 1 96 ? -7.988 -13.142 0.623 1.00 85.62 96 ALA A C 1
ATOM 739 O O . ALA A 1 96 ? -9.185 -12.927 0.822 1.00 85.62 96 ALA A O 1
ATOM 740 N N . GLN A 1 97 ? -7.144 -13.422 1.617 1.00 89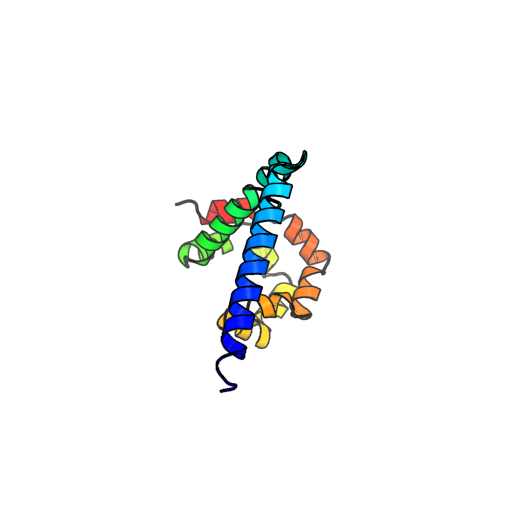.88 97 GLN A N 1
ATOM 741 C CA . GLN A 1 97 ? -7.509 -13.526 3.031 1.00 89.88 97 GLN A CA 1
ATOM 742 C C . GLN A 1 97 ? -7.646 -12.160 3.731 1.00 89.88 97 GLN A C 1
ATOM 744 O O . GLN A 1 97 ? -7.946 -12.116 4.923 1.00 89.88 97 GLN A O 1
ATOM 749 N N . ARG A 1 98 ? -7.449 -11.036 3.020 1.00 83.94 98 ARG A N 1
ATOM 750 C CA . ARG A 1 98 ? -7.468 -9.661 3.565 1.00 83.94 98 ARG A CA 1
ATOM 751 C C . ARG A 1 98 ? -6.466 -9.437 4.705 1.00 83.94 98 ARG A C 1
ATOM 753 O O . ARG A 1 98 ? -6.664 -8.574 5.562 1.00 83.94 98 ARG A O 1
ATOM 760 N N . ARG A 1 99 ? -5.363 -10.185 4.711 1.00 88.25 99 ARG A N 1
ATOM 761 C CA . ARG A 1 99 ? -4.291 -10.121 5.715 1.00 88.25 99 ARG A CA 1
ATOM 762 C C . ARG A 1 99 ? -3.310 -8.991 5.405 1.00 88.25 99 ARG A C 1
ATOM 764 O O . ARG A 1 99 ? -2.104 -9.184 5.295 1.00 88.25 99 ARG A O 1
ATOM 771 N N . PHE A 1 100 ? -3.834 -7.775 5.267 1.00 83.00 100 PHE A N 1
ATOM 772 C CA . PHE A 1 100 ? -3.044 -6.616 4.840 1.00 83.00 100 PHE A CA 1
ATOM 773 C C . PHE A 1 100 ? -1.935 -6.237 5.827 1.00 83.00 100 PHE A C 1
ATOM 775 O O . PHE A 1 100 ? -0.881 -5.774 5.408 1.00 83.00 100 PHE A O 1
ATOM 782 N N . LEU A 1 101 ? -2.134 -6.463 7.129 1.00 87.44 101 LEU A N 1
ATOM 783 C CA . LEU A 1 101 ? -1.092 -6.208 8.129 1.00 87.44 101 LEU A CA 1
ATOM 784 C C . LEU A 1 101 ? 0.095 -7.166 7.998 1.00 87.44 101 LEU A C 1
ATOM 786 O O . LEU A 1 101 ? 1.226 -6.754 8.244 1.00 87.44 101 LEU A O 1
ATOM 790 N N . ASP A 1 102 ? -0.159 -8.409 7.592 1.00 87.44 102 ASP A N 1
ATOM 791 C CA . ASP A 1 102 ? 0.896 -9.394 7.369 1.00 87.44 102 ASP A CA 1
ATOM 792 C C . ASP A 1 102 ? 1.678 -9.045 6.101 1.00 87.44 102 ASP A C 1
ATOM 794 O O . ASP A 1 102 ? 2.904 -9.043 6.128 1.00 87.44 102 ASP A O 1
ATOM 798 N N . LEU A 1 103 ? 0.984 -8.606 5.041 1.00 86.75 103 LEU A N 1
ATOM 799 C CA . LEU A 1 103 ? 1.620 -8.080 3.826 1.00 86.75 103 LEU A CA 1
ATOM 800 C C . LEU A 1 103 ? 2.552 -6.903 4.126 1.00 86.75 103 LEU A C 1
ATOM 802 O O . LEU A 1 103 ? 3.668 -6.865 3.628 1.00 86.75 103 LEU A O 1
ATOM 806 N N . LEU A 1 104 ? 2.137 -5.954 4.970 1.00 86.69 104 LEU A N 1
ATOM 807 C CA . LEU A 1 104 ? 2.981 -4.804 5.330 1.00 86.69 104 LEU A CA 1
ATOM 808 C C . LEU A 1 104 ? 4.242 -5.189 6.119 1.00 86.69 104 LEU A C 1
ATOM 810 O O . LEU A 1 104 ? 5.177 -4.394 6.197 1.00 86.69 104 LEU A O 1
ATOM 814 N N . ARG A 1 105 ? 4.261 -6.378 6.727 1.00 88.44 105 ARG A N 1
ATOM 815 C CA . ARG A 1 105 ? 5.409 -6.915 7.471 1.00 88.44 105 ARG A CA 1
ATOM 816 C C . ARG A 1 105 ? 6.247 -7.888 6.645 1.00 88.44 105 ARG A C 1
ATOM 818 O O . ARG A 1 105 ? 7.326 -8.272 7.091 1.00 88.44 105 ARG A O 1
ATOM 825 N N . ASP A 1 106 ? 5.759 -8.294 5.477 1.00 90.69 106 ASP A N 1
ATOM 826 C CA . ASP A 1 106 ? 6.441 -9.233 4.602 1.00 90.69 106 ASP A CA 1
ATOM 827 C C . ASP A 1 106 ? 7.697 -8.591 3.997 1.00 90.69 106 ASP A C 1
ATOM 829 O O . ASP A 1 106 ? 7.655 -7.484 3.453 1.00 90.69 106 ASP A O 1
ATOM 833 N N . GLN A 1 107 ? 8.827 -9.296 4.080 1.00 88.56 107 GLN A N 1
ATOM 834 C CA . GLN A 1 107 ? 10.108 -8.786 3.586 1.00 88.56 107 GLN A CA 1
ATOM 835 C C . GLN A 1 107 ? 10.080 -8.501 2.084 1.00 88.56 107 GLN A C 1
ATOM 837 O O . GLN A 1 107 ? 10.639 -7.501 1.658 1.00 88.56 107 GLN A O 1
ATOM 842 N N . ARG A 1 108 ? 9.362 -9.292 1.276 1.00 89.56 108 ARG A N 1
ATOM 843 C CA . ARG A 1 108 ? 9.267 -9.063 -0.176 1.00 89.56 108 ARG A CA 1
ATOM 844 C C . ARG A 1 108 ? 8.561 -7.743 -0.473 1.00 89.56 108 ARG A C 1
ATOM 846 O O . ARG A 1 108 ? 8.955 -7.018 -1.388 1.00 89.56 108 ARG A O 1
ATOM 853 N N . ILE A 1 109 ? 7.526 -7.424 0.306 1.00 88.25 109 ILE A N 1
ATOM 854 C CA . ILE A 1 109 ? 6.780 -6.165 0.204 1.00 88.25 109 ILE A CA 1
ATOM 855 C C . ILE A 1 109 ? 7.656 -4.994 0.653 1.00 88.25 109 ILE A C 1
ATOM 857 O O . ILE A 1 109 ? 7.717 -3.976 -0.038 1.00 88.25 109 ILE A O 1
ATOM 861 N N . ILE A 1 110 ? 8.368 -5.149 1.770 1.00 88.69 110 ILE A N 1
ATOM 862 C CA . ILE A 1 110 ? 9.297 -4.139 2.291 1.00 88.69 110 ILE A CA 1
ATOM 863 C C . ILE A 1 110 ? 10.430 -3.875 1.288 1.00 88.69 110 ILE A C 1
ATOM 865 O O . ILE A 1 110 ? 10.718 -2.720 0.979 1.00 88.69 110 ILE A O 1
ATOM 869 N N . ASP A 1 111 ? 11.025 -4.919 0.719 1.00 89.12 111 ASP A N 1
ATOM 870 C CA . ASP A 1 111 ? 12.090 -4.824 -0.282 1.00 89.12 111 ASP A CA 1
ATOM 871 C C . ASP A 1 111 ? 11.612 -4.143 -1.562 1.00 89.12 111 ASP A C 1
ATOM 873 O O . ASP A 1 111 ? 12.318 -3.311 -2.131 1.00 89.12 111 ASP A O 1
ATOM 877 N N . ALA A 1 112 ? 10.398 -4.460 -2.017 1.00 87.19 112 ALA A N 1
ATOM 878 C CA . ALA A 1 112 ? 9.800 -3.769 -3.150 1.00 87.19 112 ALA A CA 1
ATOM 879 C C . ALA A 1 112 ? 9.547 -2.288 -2.834 1.00 87.19 112 ALA A C 1
ATOM 881 O O . ALA A 1 112 ? 9.827 -1.438 -3.673 1.00 87.19 112 ALA A O 1
ATOM 882 N N . ALA A 1 113 ? 9.061 -1.962 -1.633 1.00 85.31 113 ALA A N 1
ATOM 883 C CA . ALA A 1 113 ? 8.816 -0.583 -1.214 1.00 85.31 113 ALA A CA 1
ATOM 884 C C . ALA A 1 113 ? 10.110 0.237 -1.058 1.00 85.31 113 ALA A C 1
ATOM 886 O O . ALA A 1 113 ? 10.120 1.432 -1.356 1.00 85.31 113 ALA A O 1
ATOM 887 N N . ASN A 1 114 ? 11.200 -0.406 -0.634 1.00 87.56 114 ASN A N 1
ATOM 888 C CA . ASN A 1 114 ? 12.526 0.201 -0.506 1.00 87.56 114 ASN A CA 1
ATOM 889 C C . ASN A 1 114 ? 13.292 0.284 -1.836 1.00 87.56 114 ASN A C 1
ATOM 891 O O . ASN A 1 114 ? 14.362 0.895 -1.890 1.00 87.56 114 ASN A O 1
ATOM 895 N N . ASP A 1 115 ? 12.766 -0.299 -2.915 1.00 87.31 115 ASP A N 1
ATOM 896 C CA . ASP A 1 115 ? 13.391 -0.239 -4.230 1.00 87.31 115 ASP A CA 1
ATOM 897 C C . ASP A 1 115 ? 13.411 1.213 -4.753 1.00 87.31 115 ASP A C 1
ATOM 899 O O . ASP A 1 115 ? 12.360 1.852 -4.885 1.00 87.31 115 ASP A O 1
ATOM 903 N N . PRO A 1 116 ? 14.589 1.771 -5.087 1.00 84.69 116 PRO A N 1
ATOM 904 C CA . PRO A 1 116 ? 14.694 3.168 -5.490 1.00 84.69 116 PRO A CA 1
ATOM 905 C C . PRO A 1 116 ? 14.021 3.443 -6.841 1.00 84.69 116 PRO A C 1
ATOM 907 O O . PRO A 1 116 ? 13.539 4.557 -7.065 1.00 84.69 116 PRO A O 1
ATOM 910 N N . ALA A 1 117 ? 13.958 2.465 -7.750 1.00 85.25 117 ALA A N 1
ATOM 911 C CA . ALA A 1 117 ? 13.281 2.632 -9.032 1.00 85.25 117 ALA A CA 1
ATOM 912 C C . ALA A 1 117 ? 11.760 2.680 -8.840 1.00 85.25 117 ALA A C 1
ATOM 914 O O . ALA A 1 117 ? 11.099 3.553 -9.420 1.00 85.25 117 ALA A O 1
ATOM 915 N N . LEU A 1 118 ? 11.220 1.823 -7.968 1.00 84.12 118 LEU A N 1
ATOM 916 C CA . LEU A 1 118 ? 9.807 1.849 -7.611 1.00 84.12 118 LEU A CA 1
ATOM 917 C C . LEU A 1 118 ? 9.449 3.116 -6.830 1.00 84.12 118 LEU A C 1
ATOM 919 O O . LEU A 1 118 ? 8.489 3.794 -7.189 1.00 84.12 118 LEU A O 1
ATOM 923 N N . ALA A 1 119 ? 10.246 3.497 -5.831 1.00 83.38 119 ALA A N 1
ATOM 924 C CA . ALA A 1 119 ? 10.022 4.704 -5.039 1.00 83.38 119 ALA A CA 1
ATOM 925 C C . ALA A 1 119 ? 10.021 5.972 -5.909 1.00 83.38 119 ALA A C 1
ATOM 927 O O . ALA A 1 119 ? 9.169 6.846 -5.743 1.00 83.38 119 ALA A O 1
ATOM 928 N N . ASN A 1 120 ? 10.932 6.073 -6.882 1.00 83.94 120 ASN A N 1
ATOM 929 C CA . ASN A 1 120 ? 10.969 7.203 -7.813 1.00 83.94 120 ASN A CA 1
ATOM 930 C C . ASN A 1 120 ? 9.746 7.255 -8.735 1.00 83.94 120 ASN A C 1
ATOM 932 O O . ASN A 1 120 ? 9.287 8.347 -9.073 1.00 83.94 120 ASN A O 1
ATOM 936 N N . ARG A 1 121 ? 9.199 6.104 -9.137 1.00 79.44 121 ARG A N 1
ATOM 937 C CA . ARG A 1 121 ? 7.952 6.045 -9.917 1.00 79.44 121 ARG A CA 1
ATOM 938 C C . ARG A 1 121 ? 6.739 6.368 -9.057 1.00 79.44 121 ARG A C 1
ATOM 940 O O . ARG A 1 121 ? 5.900 7.153 -9.479 1.00 79.44 121 ARG A O 1
ATOM 947 N N . LEU A 1 122 ? 6.690 5.853 -7.832 1.00 81.44 122 LEU A N 1
ATOM 948 C CA . LEU A 1 122 ? 5.611 6.133 -6.891 1.00 81.44 122 LEU A CA 1
ATOM 949 C C . LEU A 1 122 ? 5.562 7.618 -6.510 1.00 81.44 122 LEU A C 1
ATOM 951 O O . LEU A 1 122 ? 4.483 8.184 -6.413 1.00 81.44 122 LEU A O 1
ATOM 955 N N . LYS A 1 123 ? 6.718 8.284 -6.392 1.00 81.19 123 LYS A N 1
ATOM 956 C CA . LYS A 1 123 ? 6.795 9.745 -6.203 1.00 81.19 123 LYS A CA 1
ATOM 957 C C . LYS A 1 123 ? 6.229 10.543 -7.378 1.00 81.19 123 LYS A C 1
ATOM 959 O O . LYS A 1 123 ? 5.721 11.639 -7.173 1.00 81.19 123 LYS A O 1
ATOM 964 N N . LYS A 1 124 ? 6.354 10.028 -8.604 1.00 82.25 124 LYS A N 1
ATOM 965 C CA . LYS A 1 124 ? 5.775 10.650 -9.806 1.00 82.25 124 LYS A CA 1
ATOM 966 C C . LYS A 1 124 ? 4.286 10.342 -9.952 1.00 82.25 124 LYS A C 1
ATOM 968 O O . LYS A 1 124 ? 3.586 11.066 -10.654 1.00 82.25 124 LYS A O 1
ATOM 973 N N . PHE A 1 125 ? 3.816 9.274 -9.315 1.00 83.25 125 PHE A N 1
ATOM 974 C CA . PHE A 1 125 ? 2.422 8.882 -9.335 1.00 83.25 125 PHE A CA 1
ATOM 975 C C . PHE A 1 125 ? 1.598 9.771 -8.402 1.00 83.25 125 PHE A C 1
ATOM 977 O O . PHE A 1 125 ? 1.771 9.780 -7.184 1.00 83.25 125 PHE A O 1
ATOM 984 N N . ASP A 1 126 ? 0.668 10.516 -8.988 1.00 84.44 126 ASP A N 1
ATOM 985 C CA . ASP A 1 126 ? -0.221 11.407 -8.252 1.00 84.44 126 ASP A CA 1
ATOM 986 C C . ASP A 1 126 ? -1.421 10.618 -7.701 1.00 84.44 126 ASP A C 1
ATOM 988 O O . ASP A 1 126 ? -2.483 10.530 -8.324 1.00 84.44 126 ASP A O 1
ATOM 992 N N . LEU A 1 127 ? -1.227 10.004 -6.527 1.00 82.94 127 LEU A N 1
ATOM 993 C CA . LEU A 1 127 ? -2.244 9.182 -5.863 1.00 82.94 127 LEU A CA 1
ATOM 994 C C . LEU A 1 127 ? -3.550 9.953 -5.628 1.00 82.94 127 LEU A C 1
ATOM 996 O O . LEU A 1 127 ? -4.629 9.386 -5.789 1.00 82.94 127 LEU A O 1
ATOM 1000 N N . GLN A 1 128 ? -3.471 11.238 -5.269 1.00 82.12 128 GLN A N 1
ATOM 1001 C CA . GLN A 1 128 ? -4.666 12.045 -5.025 1.00 82.12 128 GLN A CA 1
ATOM 1002 C C . GLN A 1 128 ? -5.474 12.231 -6.305 1.00 82.12 128 GLN A C 1
ATOM 1004 O O . GLN A 1 128 ? -6.673 11.952 -6.304 1.00 82.12 128 GLN A O 1
ATOM 1009 N N . LYS A 1 129 ? -4.825 12.591 -7.419 1.00 85.31 129 LYS A N 1
ATOM 1010 C CA . LYS A 1 129 ? -5.523 12.694 -8.709 1.00 85.31 129 LYS A CA 1
ATOM 1011 C C . LYS A 1 129 ? -6.103 11.366 -9.175 1.00 85.31 129 LYS A C 1
ATOM 1013 O O . LYS A 1 129 ? -7.192 11.360 -9.744 1.00 85.31 129 LYS A O 1
ATOM 1018 N N . ALA A 1 130 ? -5.419 10.253 -8.921 1.00 85.50 130 ALA A N 1
ATOM 1019 C CA . ALA A 1 130 ? -5.927 8.929 -9.266 1.00 85.50 130 ALA A CA 1
ATOM 1020 C C . ALA A 1 130 ? -7.205 8.579 -8.480 1.00 85.50 130 ALA A C 1
ATOM 1022 O O . ALA A 1 130 ? -8.184 8.099 -9.056 1.00 85.50 130 ALA A O 1
ATOM 1023 N N . LEU A 1 131 ? -7.228 8.863 -7.172 1.00 84.62 131 LEU A N 1
ATOM 1024 C CA . LEU A 1 131 ? -8.408 8.675 -6.321 1.00 84.62 131 LEU A CA 1
ATOM 1025 C C . LEU A 1 131 ? -9.555 9.617 -6.716 1.00 84.62 131 LEU A C 1
ATOM 1027 O O . LEU A 1 131 ? -10.713 9.196 -6.774 1.00 84.62 131 LEU A O 1
ATOM 1031 N N . ASP A 1 132 ? -9.246 10.870 -7.041 1.00 86.81 132 ASP A N 1
ATOM 1032 C CA . ASP A 1 132 ? -10.236 11.843 -7.506 1.00 86.81 132 ASP A CA 1
ATOM 1033 C C . ASP A 1 132 ? -10.852 11.409 -8.842 1.00 86.81 132 ASP A C 1
ATOM 1035 O O . ASP A 1 132 ? -12.074 11.373 -8.985 1.00 86.81 132 ASP A O 1
ATOM 1039 N N . TYR A 1 133 ? -10.032 10.970 -9.798 1.00 86.06 133 TYR A N 1
ATOM 1040 C CA . TYR A 1 133 ? -10.502 10.410 -11.066 1.00 86.06 133 TYR A CA 1
ATOM 1041 C C . TYR A 1 133 ? -11.439 9.208 -10.861 1.00 86.06 133 TYR A C 1
ATOM 1043 O O . TYR A 1 133 ? -12.483 9.099 -11.508 1.00 86.06 133 TYR A O 1
ATOM 1051 N N . ALA A 1 134 ? -11.098 8.321 -9.926 1.00 84.88 134 ALA A N 1
ATOM 1052 C CA . ALA A 1 134 ? -11.875 7.123 -9.625 1.00 84.88 134 ALA A CA 1
ATOM 1053 C C . ALA A 1 134 ? -13.209 7.405 -8.908 1.00 84.88 134 ALA A C 1
ATOM 1055 O O . ALA A 1 134 ? -14.151 6.617 -9.025 1.00 84.88 134 ALA A O 1
ATOM 1056 N N . THR A 1 135 ? -13.302 8.515 -8.172 1.00 82.94 135 THR A N 1
ATOM 1057 C CA . THR A 1 135 ? -14.507 8.919 -7.425 1.00 82.94 135 THR A CA 1
ATOM 1058 C C . THR A 1 135 ? -15.439 9.838 -8.212 1.00 82.94 135 THR A C 1
ATOM 1060 O O . THR A 1 135 ? -16.625 9.914 -7.878 1.00 82.94 135 THR A O 1
ATOM 1063 N N . GLN A 1 136 ? -14.956 10.474 -9.285 1.00 80.75 136 GLN A N 1
ATOM 1064 C CA . GLN A 1 136 ? -15.799 11.204 -10.235 1.00 80.75 136 GLN A CA 1
ATOM 1065 C C . GLN A 1 136 ? -16.871 10.281 -10.837 1.00 80.75 136 GLN A C 1
ATOM 1067 O O . GLN A 1 136 ? -16.570 9.143 -11.218 1.00 80.75 136 GLN A O 1
ATOM 1072 N N . LYS A 1 137 ? -18.113 10.781 -10.897 1.00 60.53 137 LYS A N 1
ATOM 1073 C CA . LYS A 1 137 ? -19.290 10.056 -11.406 1.00 60.53 137 LYS A CA 1
ATOM 1074 C C . LYS A 1 137 ? -19.115 9.572 -12.845 1.00 60.53 137 LYS A C 1
ATOM 1076 O O . LYS A 1 137 ? -18.412 10.251 -13.623 1.00 60.53 137 LYS A O 1
#

Foldseek 3Di:
DPVVVVVVVVVVVVVVVVVVVVVVLVCCCPDPCNVVVVVPPVDPPVVVVLVVLVCVQVVDPQLVVQLCPDPLSVVLCPPPLNVVLCPDPVSVVCVVVVVVVVLVVDPSNVVCCPDPVNVVSVVVDPSVVSSVSSPDD

Sequence (137 aa):
DVRQRYLSGSSEESAALGILLARLKNSLELGPFGKAVKQADPVPPKTYETLEKVAGVFSSPKRAQKFLTFPGARELSEHPKIVALRDDPEISEMIAQRRFLDLLRDQRIIDAANDPALANRLKKFDLQKALDYATQK

pLDDT: mean 76.65, std 12.68, range [43.34, 90.69]